Protein AF-A0A6P8AX34-F1 (afdb_monomer_lite)

Organism: Pyricularia grisea (NCBI:txid148305)

pLDDT: mean 72.19, std 14.85, range [41.59, 93.62]

Structure (mmCIF, N/CA/C/O backbone):
data_AF-A0A6P8AX34-F1
#
_entry.id   AF-A0A6P8AX34-F1
#
loop_
_atom_site.group_PDB
_atom_site.id
_atom_site.type_symbol
_atom_site.label_atom_id
_atom_site.label_alt_id
_atom_site.label_comp_id
_atom_site.label_asym_id
_atom_site.label_entity_id
_atom_site.label_seq_id
_atom_site.pdbx_PDB_ins_code
_atom_site.Cartn_x
_atom_site.Cartn_y
_atom_site.Cartn_z
_atom_site.occupancy
_atom_site.B_iso_or_equiv
_atom_site.auth_seq_id
_atom_site.auth_comp_id
_atom_site.auth_asym_id
_atom_site.auth_atom_id
_atom_site.pdbx_PDB_model_num
ATOM 1 N N . MET A 1 1 ? 52.413 7.848 -67.277 1.00 49.94 1 MET A N 1
ATOM 2 C CA . MET A 1 1 ? 51.409 8.812 -66.780 1.00 49.94 1 MET A CA 1
ATOM 3 C C . MET A 1 1 ? 50.116 8.040 -66.603 1.00 49.94 1 MET A C 1
ATOM 5 O O . MET A 1 1 ? 49.543 7.626 -67.599 1.00 49.94 1 MET A O 1
ATOM 9 N N . LYS A 1 2 ? 49.793 7.648 -65.365 1.00 41.59 2 LYS A N 1
ATOM 10 C CA . LYS A 1 2 ? 48.740 6.662 -65.087 1.00 41.59 2 LYS A CA 1
ATOM 11 C C . LYS A 1 2 ? 47.433 7.354 -64.710 1.00 41.59 2 LYS A C 1
ATOM 13 O O . LYS A 1 2 ? 47.418 8.307 -63.942 1.00 41.59 2 LYS A O 1
ATOM 18 N N . THR A 1 3 ? 46.393 6.824 -65.327 1.00 58.94 3 THR A N 1
ATOM 19 C CA . THR A 1 3 ? 44.992 7.211 -65.406 1.00 58.94 3 THR A CA 1
ATOM 20 C C . THR A 1 3 ? 44.318 7.365 -64.044 1.00 58.94 3 THR A C 1
ATOM 22 O O . THR A 1 3 ? 44.422 6.493 -63.183 1.00 58.94 3 THR A O 1
ATOM 25 N N . THR A 1 4 ? 43.592 8.469 -63.894 1.00 64.12 4 THR A N 1
ATOM 26 C CA . THR A 1 4 ? 42.644 8.768 -62.819 1.00 64.12 4 THR A CA 1
ATOM 27 C C . THR A 1 4 ? 41.548 7.704 -62.750 1.00 64.12 4 THR A C 1
ATOM 29 O O . THR A 1 4 ? 40.865 7.473 -63.744 1.00 64.12 4 THR A O 1
ATOM 32 N N . TRP A 1 5 ? 41.328 7.119 -61.570 1.00 61.91 5 TRP A N 1
ATOM 33 C CA . TRP A 1 5 ? 40.076 6.439 -61.232 1.00 61.91 5 TRP A CA 1
ATOM 34 C C . TRP A 1 5 ? 39.574 6.923 -59.873 1.00 61.91 5 TRP A C 1
ATOM 36 O O . TRP A 1 5 ? 40.195 6.712 -58.834 1.00 61.91 5 TRP A O 1
ATOM 46 N N . ILE A 1 6 ? 38.441 7.616 -59.943 1.00 58.69 6 IL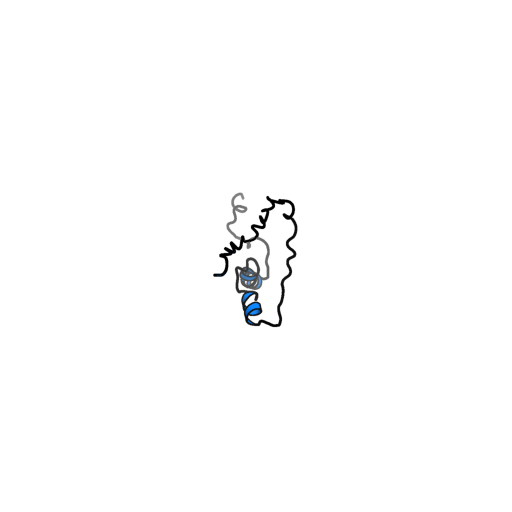E A N 1
ATOM 47 C CA . ILE A 1 6 ? 37.560 8.017 -58.849 1.00 58.69 6 ILE A CA 1
ATOM 48 C C . ILE A 1 6 ? 36.861 6.755 -58.330 1.00 58.69 6 ILE A C 1
ATOM 50 O O . ILE A 1 6 ? 36.285 6.013 -59.123 1.00 58.69 6 ILE A O 1
ATOM 54 N N . LEU A 1 7 ? 36.852 6.534 -57.015 1.00 57.12 7 LEU A N 1
ATOM 55 C CA . LEU A 1 7 ? 35.987 5.543 -56.368 1.00 57.12 7 LEU A CA 1
ATOM 56 C C . LEU A 1 7 ? 35.084 6.251 -55.354 1.00 57.12 7 LEU A C 1
ATOM 58 O O . LEU A 1 7 ? 35.452 6.503 -54.211 1.00 57.12 7 LEU A O 1
ATOM 62 N N . GLN A 1 8 ? 33.886 6.581 -55.834 1.00 59.06 8 GLN A N 1
ATOM 63 C CA . GLN A 1 8 ? 32.704 6.904 -55.045 1.00 59.06 8 GLN A CA 1
ATOM 64 C C . GLN A 1 8 ? 32.210 5.603 -54.393 1.00 59.06 8 GLN A C 1
ATOM 66 O O . GLN A 1 8 ? 31.655 4.742 -55.074 1.00 59.06 8 GLN A O 1
ATOM 71 N N . VAL A 1 9 ? 32.408 5.440 -53.085 1.00 60.41 9 VAL A N 1
ATOM 72 C CA . VAL A 1 9 ? 31.754 4.370 -52.319 1.00 60.41 9 VAL A CA 1
ATOM 73 C C . VAL A 1 9 ? 30.360 4.859 -51.927 1.00 60.41 9 VAL A C 1
ATOM 75 O O . VAL A 1 9 ? 30.201 5.667 -51.016 1.00 60.41 9 VAL A O 1
ATOM 78 N N . ALA A 1 10 ? 29.346 4.380 -52.646 1.00 58.06 10 ALA A N 1
ATOM 79 C CA . ALA A 1 10 ? 27.944 4.535 -52.282 1.00 58.06 10 ALA A CA 1
ATOM 80 C C . ALA A 1 10 ? 27.596 3.557 -51.145 1.00 58.06 10 ALA A C 1
ATOM 82 O O . ALA A 1 10 ? 27.761 2.345 -51.283 1.00 58.06 10 ALA A O 1
ATOM 83 N N . ALA A 1 11 ? 27.119 4.083 -50.017 1.00 63.03 11 ALA A N 1
ATOM 84 C CA . ALA A 1 11 ? 26.613 3.283 -48.905 1.00 63.03 11 ALA A CA 1
ATOM 85 C C . ALA A 1 11 ? 25.251 2.648 -49.260 1.00 63.03 11 ALA A C 1
ATOM 87 O O . ALA A 1 11 ? 24.403 3.328 -49.847 1.00 63.03 11 ALA A O 1
ATOM 88 N N . PRO A 1 12 ? 24.980 1.383 -48.886 1.00 58.22 12 PRO A N 1
ATOM 89 C CA . PRO A 1 12 ? 23.657 0.798 -49.058 1.00 58.22 12 PRO A CA 1
ATOM 90 C C . PRO A 1 12 ? 22.665 1.428 -48.068 1.00 58.22 12 PRO A C 1
ATOM 92 O O . PRO A 1 12 ? 22.692 1.159 -46.867 1.00 58.22 12 PRO A O 1
ATOM 95 N N . SER A 1 13 ? 21.766 2.267 -48.588 1.00 53.09 13 SER A N 1
ATOM 96 C CA . SER A 1 13 ? 20.532 2.658 -47.905 1.00 53.09 13 SER A CA 1
ATOM 97 C C . SER A 1 13 ? 19.569 1.472 -47.929 1.00 53.09 13 SER A C 1
ATOM 99 O O . SER A 1 13 ? 18.797 1.294 -48.871 1.00 53.09 13 SER A O 1
ATOM 101 N N . THR A 1 14 ? 19.624 0.626 -46.903 1.00 55.34 14 THR A N 1
ATOM 102 C CA . THR A 1 14 ? 18.562 -0.354 -46.674 1.00 55.34 14 THR A CA 1
ATOM 103 C C . THR A 1 14 ? 17.495 0.327 -45.836 1.00 55.34 14 THR A C 1
ATOM 105 O O . THR A 1 14 ? 17.608 0.406 -44.611 1.00 55.34 14 THR A O 1
ATOM 108 N N . SER A 1 15 ? 16.470 0.850 -46.510 1.00 45.12 15 SER A N 1
ATOM 109 C CA . SER A 1 15 ? 15.223 1.312 -45.905 1.00 45.12 15 SER A CA 1
ATOM 110 C C . SER A 1 15 ? 14.739 0.292 -44.879 1.00 45.12 15 SER A C 1
ATOM 112 O O . SER A 1 15 ? 14.190 -0.752 -45.227 1.00 45.12 15 SER A O 1
ATOM 114 N N . ARG A 1 16 ? 14.942 0.579 -43.592 1.00 51.75 16 ARG A N 1
ATOM 115 C CA . ARG A 1 16 ? 14.305 -0.180 -42.523 1.00 51.75 16 ARG A CA 1
ATOM 116 C C . ARG A 1 16 ? 12.869 0.318 -42.451 1.00 51.75 16 ARG A C 1
ATOM 118 O O . ARG A 1 16 ? 12.572 1.283 -41.758 1.00 51.75 16 ARG A O 1
ATOM 125 N N . SER A 1 17 ? 12.009 -0.322 -43.237 1.00 52.16 17 SER A N 1
ATOM 126 C CA . SER A 1 17 ? 10.556 -0.255 -43.120 1.00 52.16 17 SER A CA 1
ATOM 127 C C . SER A 1 17 ? 10.160 -0.231 -41.644 1.00 52.16 17 SER A C 1
ATOM 129 O O . SER A 1 17 ? 10.453 -1.177 -40.912 1.00 52.16 17 SER A O 1
ATOM 131 N N . THR A 1 18 ? 9.520 0.841 -41.196 1.00 63.84 18 THR A N 1
ATOM 132 C CA . THR A 1 18 ? 8.795 0.883 -39.929 1.00 63.84 18 THR A CA 1
ATOM 133 C C . THR A 1 18 ? 7.476 0.139 -40.136 1.00 63.84 18 THR A C 1
ATOM 135 O O . THR A 1 18 ? 6.606 0.652 -40.841 1.00 63.84 18 THR A O 1
ATOM 138 N N . PRO A 1 19 ? 7.270 -1.073 -39.583 1.00 61.56 19 PRO A N 1
ATOM 139 C CA . PRO A 1 19 ? 5.933 -1.636 -39.582 1.00 61.56 19 PRO A CA 1
ATOM 140 C C . PRO A 1 19 ? 5.066 -0.799 -38.638 1.00 61.56 19 PRO A C 1
ATOM 142 O O . PRO A 1 19 ? 5.304 -0.732 -37.431 1.00 61.56 19 PRO A O 1
ATOM 145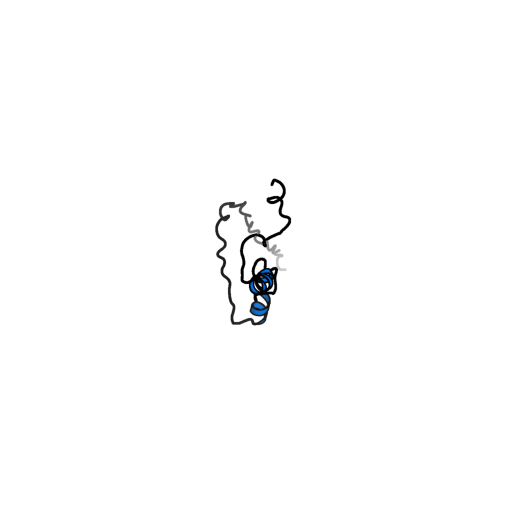 N N . ALA A 1 20 ? 4.068 -0.139 -39.220 1.00 58.31 20 ALA A N 1
ATOM 146 C CA . ALA A 1 20 ? 2.975 0.475 -38.493 1.00 58.31 20 ALA A CA 1
ATOM 147 C C . ALA A 1 20 ? 2.274 -0.583 -37.624 1.00 58.31 20 ALA A C 1
ATOM 149 O O . ALA A 1 20 ? 1.986 -1.689 -38.081 1.00 58.31 20 ALA A O 1
ATOM 150 N N . LEU A 1 21 ? 2.069 -0.202 -36.362 1.00 58.34 21 LEU A N 1
ATOM 151 C CA . LEU A 1 21 ? 1.135 -0.725 -35.364 1.00 58.34 21 LEU A CA 1
ATOM 152 C C . LEU A 1 21 ? 0.499 -2.092 -35.680 1.00 58.34 21 LEU A C 1
ATOM 154 O O . LEU A 1 21 ? -0.443 -2.193 -36.462 1.00 58.34 21 LEU A O 1
ATOM 158 N N . ARG A 1 22 ? 0.930 -3.128 -34.956 1.00 52.75 22 ARG A N 1
ATOM 159 C CA . ARG A 1 22 ? 0.052 -4.258 -34.634 1.00 52.75 22 ARG A CA 1
ATOM 160 C C . ARG A 1 22 ? -0.499 -3.993 -33.243 1.00 52.75 22 ARG A C 1
ATOM 162 O O . ARG A 1 22 ? 0.226 -4.101 -32.260 1.00 52.75 22 ARG A O 1
ATOM 169 N N . ALA A 1 23 ? -1.765 -3.591 -33.170 1.00 54.09 23 ALA A N 1
ATOM 170 C CA . ALA A 1 23 ? -2.496 -3.396 -31.916 1.00 54.09 23 ALA A CA 1
ATOM 171 C C . ALA A 1 23 ? -2.830 -4.736 -31.217 1.00 54.09 23 ALA A C 1
ATOM 173 O O . ALA A 1 23 ? -3.526 -4.771 -30.206 1.00 54.09 23 ALA A O 1
ATOM 174 N N . ASP A 1 24 ? -2.295 -5.839 -31.741 1.00 56.44 24 ASP A N 1
ATOM 175 C CA . ASP A 1 24 ? -2.759 -7.202 -31.502 1.00 56.44 24 ASP A CA 1
ATOM 176 C C . ASP A 1 24 ? -2.020 -7.881 -30.333 1.00 56.44 24 ASP A C 1
ATOM 178 O O . ASP A 1 24 ? -2.294 -9.029 -30.002 1.00 56.44 24 ASP A O 1
ATOM 182 N N . THR A 1 25 ? -1.093 -7.186 -29.665 1.00 58.00 25 THR A N 1
ATOM 183 C CA . THR A 1 25 ? -0.366 -7.707 -28.490 1.00 58.00 25 THR A CA 1
ATOM 184 C C . THR A 1 25 ? -0.857 -7.124 -27.164 1.00 58.00 25 THR A C 1
ATOM 186 O O . THR A 1 25 ? -0.120 -7.106 -26.179 1.00 58.00 25 THR A O 1
ATOM 189 N N . LEU A 1 26 ? -2.102 -6.646 -27.099 1.00 57.91 26 LEU A N 1
ATOM 190 C CA . LEU A 1 26 ? -2.708 -6.140 -25.862 1.00 57.91 26 LEU A CA 1
ATOM 191 C C . LEU A 1 26 ? -3.195 -7.235 -24.898 1.00 57.91 26 LEU A C 1
ATOM 193 O O . LEU A 1 26 ? -4.046 -6.953 -24.062 1.00 57.91 26 LEU A O 1
ATOM 197 N N . LEU A 1 27 ? -2.664 -8.460 -24.941 1.00 63.41 27 LEU A N 1
ATOM 198 C CA . LEU A 1 27 ? -2.973 -9.474 -23.932 1.00 63.41 27 LEU A CA 1
ATOM 199 C C . LEU A 1 27 ? -1.728 -10.280 -23.534 1.00 63.41 27 LEU A C 1
ATOM 201 O O . LEU A 1 27 ? -1.075 -10.910 -24.356 1.00 63.41 27 LEU A O 1
ATOM 205 N N . LEU A 1 28 ? -1.467 -10.248 -22.222 1.00 62.75 28 LEU A N 1
ATOM 206 C CA . LEU A 1 28 ? -0.506 -11.035 -21.444 1.00 62.75 28 LEU A CA 1
ATOM 207 C C . LEU A 1 28 ? 0.980 -10.732 -21.692 1.00 62.75 28 LEU A C 1
ATOM 209 O O . LEU A 1 28 ? 1.703 -11.472 -22.351 1.00 62.75 28 LEU A O 1
ATOM 213 N N . ARG A 1 29 ? 1.487 -9.713 -20.985 1.00 68.56 29 ARG A N 1
ATOM 214 C CA . ARG A 1 29 ? 2.888 -9.724 -20.548 1.00 68.56 29 ARG A CA 1
ATOM 215 C C . ARG A 1 29 ? 3.024 -10.793 -19.453 1.00 68.56 29 ARG A C 1
ATOM 217 O O . ARG A 1 29 ? 2.461 -10.581 -18.377 1.00 68.56 29 ARG A O 1
ATOM 224 N N . PRO A 1 30 ? 3.739 -11.913 -19.668 1.00 63.75 30 PRO A N 1
ATOM 225 C CA . PRO A 1 30 ? 3.983 -12.867 -18.597 1.00 63.75 30 PRO A CA 1
ATOM 226 C C . PRO A 1 30 ? 4.777 -12.167 -17.490 1.00 63.75 30 PRO A C 1
ATOM 228 O O . PRO A 1 30 ? 5.841 -11.591 -17.734 1.00 63.75 30 PRO A O 1
ATOM 231 N N . GLY A 1 31 ? 4.229 -12.181 -16.274 1.00 65.12 31 GLY A N 1
ATOM 232 C CA . GLY A 1 31 ? 4.898 -11.734 -15.057 1.00 65.12 31 GLY A CA 1
ATOM 233 C C . GLY A 1 31 ? 6.007 -12.709 -14.679 1.00 65.12 31 GLY A C 1
ATOM 234 O O . GLY A 1 31 ? 5.880 -13.452 -13.716 1.00 65.12 31 GLY A O 1
ATOM 235 N N . SER A 1 32 ? 7.072 -12.748 -15.475 1.00 64.31 32 SER A N 1
ATOM 236 C CA . SER A 1 32 ? 8.308 -13.433 -15.121 1.00 64.31 32 SER A CA 1
ATOM 237 C C . SER A 1 32 ? 9.057 -12.541 -14.135 1.00 64.31 32 SER A C 1
ATOM 239 O O . SER A 1 32 ? 9.677 -11.546 -14.514 1.00 64.31 32 SER A O 1
ATOM 241 N N . GLU A 1 33 ? 8.939 -12.850 -12.846 1.00 66.06 33 GLU A N 1
ATOM 242 C CA . GLU A 1 33 ? 9.829 -12.284 -11.841 1.00 66.06 33 GLU A CA 1
ATOM 243 C C . GLU A 1 33 ? 11.169 -13.020 -11.960 1.00 66.06 33 GLU A C 1
ATOM 245 O O . GLU A 1 33 ? 11.354 -14.117 -11.437 1.00 66.06 33 GLU A O 1
ATOM 250 N N . THR A 1 34 ? 12.087 -12.453 -12.747 1.00 68.38 34 THR A N 1
ATOM 251 C CA . THR A 1 34 ? 13.435 -12.995 -12.949 1.00 68.38 34 THR A CA 1
ATOM 252 C C . THR A 1 34 ? 14.244 -12.787 -11.670 1.00 68.38 34 THR A C 1
ATOM 254 O O . THR A 1 34 ? 14.872 -11.749 -11.449 1.00 68.38 34 THR A O 1
ATOM 257 N N . THR A 1 35 ? 14.169 -13.752 -10.757 1.00 64.44 35 THR A N 1
ATOM 258 C CA . THR A 1 35 ? 14.970 -13.757 -9.532 1.00 64.44 35 THR A CA 1
ATOM 259 C C . THR A 1 35 ? 16.390 -14.214 -9.854 1.00 64.44 35 THR A C 1
ATOM 261 O O . THR A 1 35 ? 16.783 -15.368 -9.730 1.00 64.44 35 THR A O 1
ATOM 264 N N . ASP A 1 36 ? 17.182 -13.249 -10.296 1.00 72.62 36 ASP A N 1
ATOM 265 C CA . ASP A 1 36 ? 18.577 -13.421 -10.662 1.00 72.62 36 ASP A CA 1
ATOM 266 C C . ASP A 1 36 ? 19.463 -13.611 -9.416 1.00 72.62 36 ASP A C 1
ATOM 268 O O . ASP A 1 36 ? 19.737 -12.674 -8.659 1.00 72.62 36 ASP A O 1
ATOM 272 N N . ASN A 1 37 ? 19.934 -14.842 -9.175 1.00 74.88 37 ASN A N 1
ATOM 273 C CA . ASN A 1 37 ? 20.798 -15.157 -8.025 1.00 74.88 37 ASN A CA 1
ATOM 274 C C . ASN A 1 37 ? 22.210 -14.558 -8.110 1.00 74.88 37 ASN A C 1
ATOM 276 O O . ASN A 1 37 ? 22.901 -14.493 -7.097 1.00 74.88 37 ASN A O 1
ATOM 280 N N . TRP A 1 38 ? 22.598 -14.075 -9.285 1.00 78.38 38 TRP A N 1
ATOM 281 C CA . TRP A 1 38 ? 23.903 -13.497 -9.589 1.00 78.38 38 TRP A CA 1
ATOM 282 C C . TRP A 1 38 ?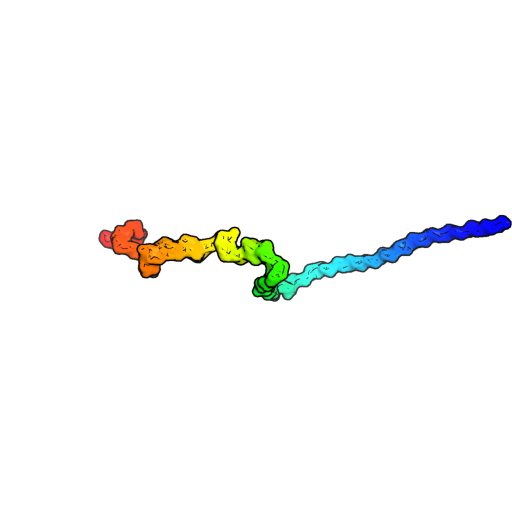 24.025 -12.008 -9.220 1.00 78.38 38 TRP A C 1
ATOM 284 O O . TRP A 1 38 ? 25.123 -11.460 -9.268 1.00 78.38 38 TRP A O 1
ATOM 294 N N . SER A 1 39 ? 22.934 -11.335 -8.820 1.00 82.56 39 SER A N 1
ATOM 295 C CA . SER A 1 39 ? 22.971 -9.921 -8.420 1.00 82.56 39 SER A CA 1
ATOM 296 C C . SER A 1 39 ? 22.233 -9.646 -7.105 1.00 82.56 39 SER A C 1
ATOM 298 O O . SER A 1 39 ? 21.009 -9.516 -7.059 1.00 82.56 39 SER A O 1
ATOM 300 N N . GLU A 1 40 ? 22.983 -9.455 -6.014 1.00 87.50 40 GLU A N 1
ATOM 301 C CA . GLU A 1 40 ? 22.420 -9.081 -4.704 1.00 87.50 40 GLU A CA 1
ATOM 302 C C . GLU A 1 40 ? 21.690 -7.724 -4.751 1.00 87.50 40 GLU A C 1
ATOM 304 O O . GLU A 1 40 ? 20.628 -7.535 -4.152 1.00 87.50 40 GLU A O 1
ATOM 309 N N . LYS A 1 41 ? 22.210 -6.774 -5.538 1.00 89.81 41 LYS A N 1
ATOM 310 C CA . LYS A 1 41 ? 21.610 -5.443 -5.708 1.00 89.81 41 LYS A CA 1
ATOM 311 C C . LYS A 1 41 ? 20.234 -5.509 -6.372 1.00 89.81 41 LYS A C 1
ATOM 313 O O . LYS A 1 41 ? 19.367 -4.697 -6.048 1.00 89.81 41 LYS A O 1
ATOM 318 N N . ALA A 1 42 ? 20.033 -6.439 -7.308 1.00 87.12 42 ALA A N 1
ATOM 319 C CA . ALA A 1 42 ? 18.732 -6.653 -7.934 1.00 87.12 42 ALA A CA 1
ATOM 320 C C . ALA A 1 42 ? 17.715 -7.157 -6.900 1.00 87.12 42 ALA A C 1
ATOM 322 O O . ALA A 1 42 ? 16.631 -6.580 -6.791 1.00 87.12 42 ALA A O 1
ATOM 323 N N . LYS A 1 43 ? 18.111 -8.123 -6.058 1.00 85.81 43 LYS A N 1
ATOM 324 C CA . LYS A 1 43 ? 17.284 -8.641 -4.957 1.00 85.81 43 LYS A CA 1
ATOM 325 C C . LYS A 1 43 ? 16.850 -7.526 -4.005 1.00 85.81 43 LYS A C 1
ATOM 327 O O . LYS A 1 43 ? 15.654 -7.327 -3.823 1.00 85.81 43 LYS A O 1
ATOM 332 N N . ARG A 1 44 ? 17.788 -6.712 -3.497 1.00 89.75 44 ARG A N 1
ATOM 333 C CA . ARG A 1 44 ? 17.500 -5.601 -2.555 1.00 89.75 44 ARG A CA 1
ATOM 334 C C . ARG A 1 44 ? 16.525 -4.544 -3.087 1.00 89.75 44 ARG A C 1
ATOM 336 O O . ARG A 1 44 ? 15.964 -3.791 -2.303 1.00 89.75 44 ARG A O 1
ATOM 343 N N . ARG A 1 45 ? 16.330 -4.444 -4.405 1.00 90.56 45 ARG A N 1
ATOM 344 C CA . ARG A 1 45 ? 15.365 -3.505 -5.008 1.00 90.56 45 ARG A CA 1
ATOM 345 C C . ARG A 1 45 ? 13.970 -4.087 -5.194 1.00 90.56 45 ARG A C 1
ATOM 347 O O . ARG A 1 45 ? 13.038 -3.333 -5.458 1.00 90.56 45 ARG A O 1
ATOM 354 N N . LYS A 1 46 ? 13.845 -5.409 -5.124 1.00 86.19 46 LYS A N 1
ATOM 355 C CA . LYS A 1 46 ? 12.589 -6.144 -5.302 1.00 86.19 46 LYS A CA 1
ATOM 356 C C . LYS A 1 46 ? 12.065 -6.728 -3.991 1.00 86.19 46 LYS A C 1
ATOM 358 O O . LYS A 1 46 ? 10.983 -7.296 -3.976 1.00 86.19 46 LYS A O 1
ATOM 363 N N . THR A 1 47 ? 12.795 -6.553 -2.888 1.00 88.44 47 THR A N 1
ATOM 364 C CA . THR A 1 47 ? 12.355 -6.984 -1.560 1.00 88.44 47 THR A CA 1
ATOM 365 C C . THR A 1 47 ? 11.046 -6.318 -1.140 1.00 88.44 47 THR A C 1
ATOM 367 O O . THR A 1 47 ? 10.799 -5.138 -1.409 1.00 88.44 47 THR A O 1
ATOM 370 N N . THR A 1 48 ? 10.224 -7.073 -0.415 1.00 89.88 48 THR A N 1
ATOM 371 C CA . THR A 1 48 ? 9.018 -6.577 0.253 1.00 89.88 48 THR A CA 1
ATOM 372 C C . THR A 1 48 ? 9.340 -5.355 1.117 1.00 89.88 48 THR A C 1
ATOM 374 O O . THR A 1 48 ? 10.350 -5.325 1.814 1.00 89.88 48 THR A O 1
ATOM 377 N N . GLY A 1 49 ? 8.477 -4.339 1.084 1.00 89.62 49 GLY A N 1
ATOM 378 C CA . GLY A 1 49 ? 8.638 -3.120 1.887 1.00 89.62 49 GLY A CA 1
ATOM 379 C C . GLY A 1 49 ? 9.353 -1.959 1.190 1.00 89.62 49 GLY A C 1
ATOM 380 O O . GLY A 1 49 ? 9.255 -0.835 1.666 1.00 89.62 49 GLY A O 1
ATOM 381 N N . THR A 1 50 ? 9.976 -2.167 0.025 1.00 88.50 50 THR A N 1
ATOM 382 C CA . THR A 1 50 ? 10.615 -1.087 -0.762 1.00 88.50 50 THR A CA 1
ATOM 383 C C . THR A 1 50 ? 9.602 -0.212 -1.533 1.00 88.50 50 THR A C 1
ATOM 385 O O . THR A 1 50 ? 9.971 0.793 -2.136 1.00 88.50 50 THR A O 1
ATOM 388 N N . GLY A 1 51 ? 8.308 -0.559 -1.508 1.00 89.38 51 GLY A N 1
ATOM 389 C CA . GLY A 1 51 ? 7.237 0.160 -2.207 1.00 89.38 51 GLY A CA 1
ATOM 390 C C . GLY A 1 51 ? 5.952 0.311 -1.388 1.00 89.38 51 GLY A C 1
ATOM 391 O O . GLY A 1 51 ? 5.882 -0.024 -0.207 1.00 89.38 51 GLY A O 1
ATOM 392 N N . ARG A 1 52 ? 4.893 0.816 -2.031 1.00 92.00 52 ARG A N 1
ATOM 393 C CA . ARG A 1 52 ? 3.586 1.027 -1.389 1.00 92.00 52 ARG A CA 1
ATOM 394 C C . ARG A 1 52 ? 2.895 -0.309 -1.110 1.00 92.00 52 ARG A C 1
ATOM 396 O O . ARG A 1 52 ? 2.277 -0.900 -1.992 1.00 92.00 52 ARG A O 1
ATOM 403 N N . MET A 1 53 ? 2.948 -0.766 0.136 1.00 93.62 53 MET A N 1
ATOM 404 C CA . MET A 1 53 ? 2.227 -1.959 0.573 1.00 93.62 53 MET A CA 1
ATOM 405 C C . MET A 1 53 ? 0.773 -1.618 0.911 1.00 93.62 53 MET A C 1
ATOM 407 O O . MET A 1 53 ? 0.466 -1.306 2.060 1.00 93.62 53 MET A O 1
ATOM 411 N N . ARG A 1 54 ? -0.142 -1.691 -0.067 1.00 90.06 54 ARG A N 1
ATOM 412 C CA . ARG A 1 54 ? -1.577 -1.413 0.179 1.00 90.06 54 ARG A CA 1
ATOM 413 C C . ARG A 1 54 ? -2.169 -2.306 1.274 1.00 90.06 54 ARG A C 1
ATOM 415 O O . ARG A 1 54 ? -2.942 -1.834 2.093 1.00 90.06 54 ARG A O 1
ATOM 422 N N . TYR A 1 55 ? -1.781 -3.581 1.290 1.00 90.38 55 TYR A N 1
ATOM 423 C CA . TYR A 1 55 ? -2.297 -4.555 2.248 1.00 90.38 55 TYR A CA 1
ATOM 424 C C . TYR A 1 55 ? -1.478 -4.586 3.543 1.00 90.38 55 TYR A C 1
ATOM 426 O O . TYR A 1 55 ? -1.987 -4.223 4.603 1.00 90.38 55 TYR A O 1
ATOM 434 N N . LEU A 1 56 ? -0.192 -4.950 3.447 1.00 92.25 56 LEU A N 1
ATOM 435 C CA . LEU A 1 56 ? 0.664 -5.223 4.610 1.00 92.25 56 LEU A CA 1
ATOM 436 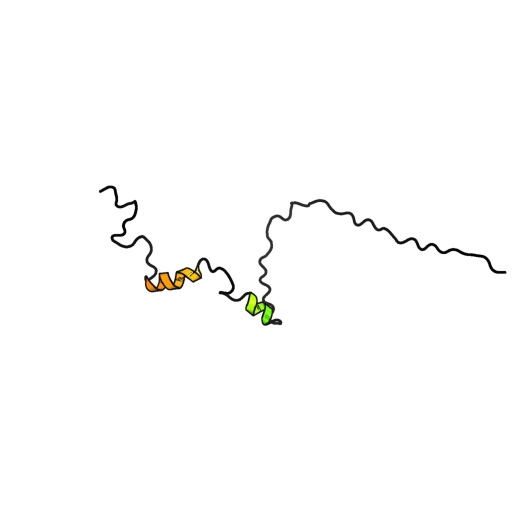C C . LEU A 1 56 ? 0.812 -4.030 5.566 1.00 92.25 56 LEU A C 1
ATOM 438 O O . LEU A 1 56 ? 0.944 -4.239 6.767 1.00 92.25 56 LEU A O 1
ATOM 442 N N . SER A 1 57 ? 0.710 -2.789 5.075 1.00 90.75 57 SER A N 1
ATOM 443 C CA . SER A 1 57 ? 0.760 -1.592 5.933 1.00 90.75 57 SER A CA 1
ATOM 444 C C . SER A 1 57 ? -0.353 -1.548 6.984 1.00 90.75 57 SER A C 1
ATOM 446 O O . SER A 1 57 ? -0.147 -1.039 8.081 1.00 90.75 57 SER A O 1
ATOM 448 N N . THR A 1 58 ? -1.528 -2.103 6.678 1.00 91.81 58 THR A N 1
ATOM 449 C CA . THR A 1 58 ? -2.677 -2.107 7.596 1.00 91.81 58 THR A CA 1
ATOM 450 C C . THR A 1 58 ? -2.722 -3.339 8.495 1.00 91.81 58 THR A C 1
ATOM 452 O O . THR A 1 58 ? -3.445 -3.335 9.492 1.00 91.81 58 THR A O 1
ATOM 455 N N . VAL A 1 59 ? -1.948 -4.382 8.176 1.00 92.25 59 VAL A N 1
ATOM 456 C CA . VAL A 1 59 ? -1.984 -5.675 8.874 1.00 92.25 59 VAL A CA 1
ATOM 457 C C . VAL A 1 59 ? -1.551 -5.539 10.331 1.00 92.25 59 VAL A C 1
ATOM 459 O O . VAL A 1 59 ? -2.194 -6.121 11.195 1.00 92.25 59 VAL A O 1
ATOM 462 N N . THR A 1 60 ? -0.549 -4.710 10.634 1.00 91.69 60 THR A N 1
ATOM 463 C CA . THR A 1 60 ? -0.095 -4.464 12.017 1.00 91.69 60 THR A CA 1
ATOM 464 C C . THR A 1 60 ? -1.206 -3.895 12.899 1.00 91.69 60 THR A C 1
ATOM 466 O O . THR A 1 60 ? -1.384 -4.316 14.039 1.00 91.69 60 THR A O 1
ATOM 469 N N . ARG A 1 61 ? -2.011 -2.976 12.357 1.00 90.94 61 ARG A N 1
ATOM 470 C CA . ARG A 1 61 ? -3.179 -2.416 13.045 1.00 90.94 61 ARG A CA 1
ATOM 471 C C . ARG A 1 61 ? -4.311 -3.435 13.167 1.00 90.94 61 ARG A C 1
ATOM 473 O O . ARG A 1 61 ? -4.948 -3.495 14.208 1.00 90.94 61 ARG A O 1
ATOM 480 N N . LYS A 1 62 ? -4.560 -4.237 12.127 1.00 90.75 62 LYS A N 1
ATOM 481 C CA . LYS A 1 62 ? -5.582 -5.299 12.167 1.00 90.75 62 LYS A CA 1
ATOM 482 C C . LYS A 1 62 ? -5.234 -6.380 13.189 1.00 90.75 62 LYS A C 1
ATOM 484 O O . LYS A 1 62 ? -6.133 -6.845 13.873 1.00 90.75 62 LYS A O 1
ATOM 489 N N . PHE A 1 63 ? -3.953 -6.716 13.327 1.00 91.88 63 PHE A N 1
ATOM 490 C CA . PHE A 1 63 ? -3.464 -7.675 14.314 1.00 91.88 63 PHE A CA 1
ATOM 491 C C . PHE A 1 63 ? -3.751 -7.217 15.747 1.00 91.88 63 PHE A C 1
ATOM 493 O O . PHE A 1 63 ? -4.263 -7.992 16.539 1.00 91.88 63 PHE A O 1
ATOM 500 N N . LYS A 1 64 ? -3.515 -5.935 16.061 1.00 90.62 64 LYS A N 1
ATOM 501 C CA . LYS A 1 64 ? -3.861 -5.353 17.374 1.00 90.62 64 LYS A CA 1
ATOM 502 C C . LYS A 1 64 ? -5.363 -5.349 17.680 1.00 90.62 64 LYS A C 1
ATOM 504 O O . LYS A 1 64 ? -5.736 -5.210 18.836 1.00 90.62 64 LYS A O 1
ATOM 509 N N . ASN A 1 65 ? -6.197 -5.456 16.648 1.00 89.38 65 ASN A N 1
ATOM 510 C CA . ASN A 1 65 ? -7.653 -5.431 16.742 1.00 89.38 65 ASN A CA 1
ATOM 511 C C . ASN A 1 65 ? -8.257 -6.821 16.463 1.00 89.38 65 ASN A C 1
ATOM 513 O O . ASN A 1 65 ? -9.398 -6.899 16.006 1.00 89.38 65 ASN A O 1
ATOM 517 N N . ASP A 1 66 ? -7.477 -7.896 16.624 1.00 89.81 66 ASP A N 1
ATOM 518 C CA . ASP A 1 66 ? -7.899 -9.296 16.450 1.00 89.81 66 ASP A CA 1
ATOM 519 C C . ASP A 1 66 ? -8.590 -9.592 15.110 1.00 89.81 66 ASP A C 1
ATOM 521 O O . ASP A 1 66 ? -9.481 -10.432 15.009 1.00 89.81 66 ASP A O 1
ATOM 525 N N . PHE A 1 67 ? -8.200 -8.869 14.057 1.00 89.44 67 PHE A N 1
ATOM 526 C CA . PHE A 1 67 ? -8.782 -8.972 12.716 1.00 89.44 67 PHE A CA 1
ATOM 527 C C . PHE A 1 67 ? -10.308 -8.794 12.666 1.00 89.44 67 PHE A C 1
ATOM 529 O O . PHE A 1 6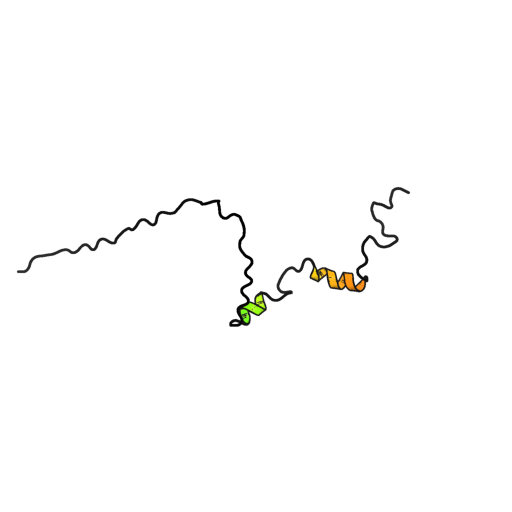7 ? -10.952 -9.278 11.733 1.00 89.44 67 PHE A O 1
ATOM 536 N N . GLN A 1 68 ? -10.883 -8.052 13.616 1.00 86.44 68 GLN A N 1
ATOM 537 C CA . GLN A 1 68 ? -12.309 -7.743 13.635 1.00 86.44 68 GLN A CA 1
ATOM 538 C C . GLN A 1 68 ? -12.763 -7.122 12.308 1.00 86.44 68 GLN A C 1
ATOM 540 O O . GLN A 1 68 ? -12.107 -6.246 11.731 1.00 86.44 68 GLN A O 1
ATOM 545 N N . THR A 1 69 ? -13.907 -7.599 11.823 1.00 81.88 69 THR A N 1
ATOM 546 C CA . THR A 1 69 ? -14.571 -7.095 10.620 1.00 81.88 69 THR A CA 1
ATOM 547 C C . THR A 1 69 ? -15.846 -6.360 11.027 1.00 81.88 69 THR A C 1
ATOM 549 O O . THR A 1 69 ? -16.499 -6.732 11.998 1.00 81.88 69 THR A O 1
ATOM 552 N N . GLY A 1 70 ? -16.183 -5.285 10.314 1.00 80.81 70 GLY A N 1
ATOM 553 C CA . GLY A 1 70 ? -17.319 -4.427 10.657 1.00 80.81 70 GLY A CA 1
ATOM 554 C C . GLY A 1 70 ? -16.946 -3.213 11.511 1.00 80.81 70 GLY A C 1
ATOM 555 O O . GLY A 1 70 ? -15.774 -2.891 11.716 1.00 80.81 70 GLY A O 1
ATOM 556 N N . THR A 1 71 ? -17.965 -2.472 11.936 1.00 75.38 71 THR A N 1
ATOM 557 C CA . THR A 1 71 ? -17.818 -1.211 12.672 1.00 75.38 71 THR A CA 1
ATOM 558 C C . THR A 1 71 ? -17.815 -1.482 14.183 1.00 75.38 71 THR A C 1
ATOM 560 O O . THR A 1 71 ? -18.590 -2.326 14.635 1.00 75.38 71 THR A O 1
ATOM 563 N N . PRO A 1 72 ? -16.976 -0.805 14.995 1.00 73.38 72 PRO A N 1
ATOM 564 C CA . PRO A 1 72 ? -16.984 -1.011 16.441 1.00 73.38 72 PRO A CA 1
ATOM 565 C C . PRO A 1 72 ? -18.357 -0.706 17.053 1.00 73.38 72 PRO A C 1
ATOM 567 O O . PRO A 1 72 ? -19.046 0.234 16.638 1.00 73.38 72 PRO A O 1
ATOM 570 N N . LYS A 1 73 ? -18.733 -1.485 18.076 1.00 68.44 73 LYS A N 1
ATOM 571 C CA . LYS A 1 73 ? -19.961 -1.276 18.854 1.00 68.44 73 LYS A CA 1
ATOM 572 C C . LYS A 1 73 ? -20.005 0.166 19.386 1.00 68.44 73 LYS A C 1
ATOM 574 O O . LYS A 1 73 ? -19.093 0.594 20.087 1.00 68.44 73 LYS A O 1
ATOM 579 N N . GLY A 1 74 ? -21.034 0.926 19.007 1.00 69.25 74 GLY A N 1
ATOM 580 C CA . GLY A 1 74 ? -21.204 2.331 19.407 1.00 69.25 74 GLY A CA 1
ATOM 581 C C . GLY A 1 74 ? -20.524 3.379 18.514 1.00 69.25 74 GLY A C 1
ATOM 582 O O . GLY A 1 74 ? -20.479 4.551 18.881 1.00 69.25 74 GLY A O 1
ATOM 583 N N . SER A 1 75 ? -19.995 3.008 17.342 1.00 71.75 75 SER A N 1
ATOM 584 C CA . SER A 1 75 ? -19.500 4.001 16.378 1.00 71.75 75 SER A CA 1
ATOM 585 C C . SER A 1 75 ? -20.626 4.932 15.903 1.00 71.75 75 SER A C 1
ATOM 587 O O . SER A 1 75 ? -21.743 4.481 15.661 1.00 71.75 75 SER A O 1
ATOM 589 N N . ARG A 1 76 ? -20.349 6.223 15.707 1.00 73.94 76 ARG A N 1
ATOM 590 C CA . ARG A 1 76 ? -21.300 7.166 15.090 1.00 73.94 76 ARG A CA 1
ATOM 591 C C . ARG A 1 76 ? -21.296 7.014 13.560 1.00 73.94 76 ARG A C 1
ATOM 593 O O . ARG A 1 76 ? -20.888 7.923 12.847 1.00 73.94 76 ARG A O 1
ATOM 600 N N . GLY A 1 77 ? -21.642 5.829 13.059 1.00 68.2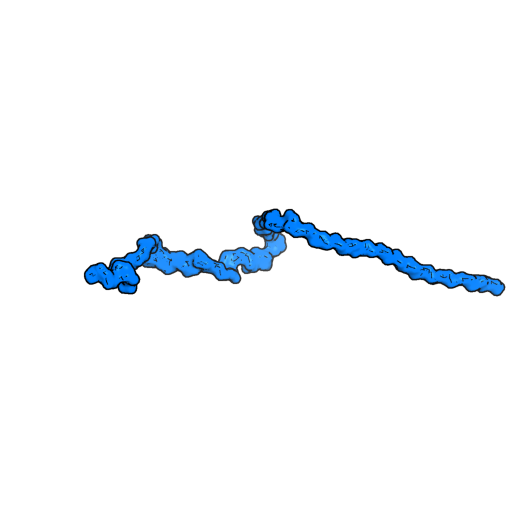5 77 GLY A N 1
ATOM 601 C CA . GLY A 1 77 ? -21.825 5.587 11.625 1.00 68.25 77 GLY A CA 1
ATOM 602 C C . GLY A 1 77 ? -23.180 6.104 11.132 1.00 68.25 77 GLY A C 1
ATOM 603 O O . GLY A 1 77 ? -24.130 6.162 11.910 1.00 68.25 77 GLY A O 1
ATOM 604 N N . ILE A 1 78 ? -23.284 6.428 9.836 1.00 64.50 78 ILE A N 1
ATOM 605 C CA . ILE A 1 78 ? -24.521 6.907 9.178 1.00 64.50 78 ILE A CA 1
ATOM 606 C C . ILE A 1 78 ? -25.731 5.987 9.450 1.00 64.50 78 ILE A C 1
ATOM 608 O O . ILE A 1 78 ? -26.857 6.458 9.540 1.00 64.50 78 ILE A O 1
ATOM 612 N N . ASN A 1 79 ? -25.492 4.693 9.677 1.00 63.03 79 ASN A N 1
ATOM 613 C CA . ASN A 1 79 ? -26.526 3.689 9.944 1.00 63.03 79 ASN A CA 1
ATOM 614 C C . ASN A 1 79 ? -27.196 3.802 11.334 1.00 63.03 79 ASN A C 1
ATOM 616 O O . ASN A 1 79 ? -28.131 3.059 11.601 1.00 63.03 79 ASN A O 1
ATOM 620 N N . ASN A 1 80 ? -26.728 4.694 12.218 1.00 59.44 80 ASN A N 1
ATOM 621 C CA . ASN A 1 80 ? -27.226 4.845 13.596 1.00 59.44 80 ASN A CA 1
ATOM 622 C C . ASN A 1 80 ? -28.066 6.123 13.808 1.00 59.44 80 ASN A C 1
ATOM 624 O O . ASN A 1 80 ? -28.312 6.504 14.947 1.00 59.44 80 ASN A O 1
ATOM 628 N N . VAL A 1 81 ? -28.453 6.817 12.730 1.00 64.56 81 VAL A N 1
ATOM 629 C CA . VAL A 1 81 ? -29.094 8.152 12.768 1.00 64.56 81 VAL A CA 1
ATOM 630 C C . VAL A 1 81 ? -30.629 8.082 12.614 1.00 64.56 81 VAL A C 1
ATOM 632 O O . VAL A 1 81 ? -31.295 9.109 12.633 1.00 64.56 81 VAL A O 1
ATOM 635 N N . THR A 1 82 ? -31.219 6.889 12.479 1.00 57.47 82 THR A N 1
ATOM 636 C CA . THR A 1 82 ? -32.652 6.718 12.139 1.00 57.47 82 THR A CA 1
ATOM 637 C C . THR A 1 82 ? -33.432 5.835 13.127 1.00 57.47 82 THR A C 1
ATOM 639 O O . THR A 1 82 ? -34.387 5.177 12.726 1.00 57.47 82 THR A O 1
ATOM 642 N N . ALA A 1 83 ? -33.038 5.801 14.403 1.00 47.97 83 ALA A N 1
ATOM 643 C CA . ALA A 1 83 ? -33.829 5.184 15.475 1.00 47.97 83 ALA A CA 1
ATOM 644 C C . ALA A 1 83 ? -34.401 6.256 16.406 1.00 47.97 83 ALA A C 1
ATOM 646 O O . ALA A 1 83 ? -33.628 7.179 16.754 1.00 47.97 83 ALA A O 1
#

Sequence (83 aa):
MKTTWILQVAAPSTSRSTPALRADTLLLRPGSETTDNWSEKAKRRKTTGTGRMRYLSTVTRKFKNDFQTGTPKGSRGINNVTA

InterPro domains:
  IPR011331 Large ribosomal subunit protein eL37/eL43 [G3DSA:2.20.25.30] (11-76)

Foldseek 3Di:
DDDDDDDDDDDDPPPPDDPPDDVPPPDDPDPPPPPDPPDPPVVVCPDPPNDDDPDPVCVVVCVVVVVDDDDPDPDPDPVVPPD

Radius of gyration: 32.79 Å; chains: 1; bounding box: 85×24×86 Å

Secondary structure (DSSP, 8-state):
-PPP------------------GGG-S---------TT-HHHHHHHSTTSS--TTHHHHHHHHHTTT--SPPTT---GGGS--